Protein AF-A0A147BKI5-F1 (afdb_monomer)

Solvent-accessible surface area (backbone atoms only — not comparable to full-atom values): 6922 Å² total; per-residue (Å²): 109,68,45,77,54,97,90,40,65,40,74,37,79,91,28,74,67,42,56,51,51,46,48,50,25,68,75,70,70,44,68,58,48,77,49,75,46,75,51,96,54,93,87,51,93,63,71,50,65,39,76,35,80,45,65,51,52,63,66,55,36,66,76,47,49,49,56,40,50,51,49,46,40,63,61,37,48,50,51,32,74,77,62,45,32,53,85,70,78,40,69,65,56,94,57,100,65,77,89,68,54,52,72,50,54,74,69,65,66,72,86,129

Foldseek 3Di:
DWDQDPNATGDDCPDPVVLVQLVVCVVVVPQWDWDWQAAPDPPDPRDRIHIDIDGRDPCCCVVPNVVQVVCCCVAQVVCCVVPVQVVVVHDSGDDPDDDDRPVRVVVPPDDD

Nearest PDB structures (foldseek):
  5tcu-assembly1_LK  TM=3.178E-01  e=9.197E+00  Staphylococcus aureus subsp. aureus NCTC 8325
  4eg5-assembly2_B  TM=2.338E-01  e=8.620E+00  Trypanosoma brucei brucei TREU927

pLDDT: mean 77.96, std 14.14, range [37.53, 96.0]

Sequence (112 aa):
CSMLVDNVVTLKRDHSYYYQVQGQLGVTGYSWCDFVIFTNCEDSVAKSISVERIYFDVEFWESYLLPGLLYFYTRAVVPEILTKRVKRFNKLYSDDAEYLSYPVYAMGTLPS

Radius of gyration: 18.87 Å; Cα contacts (8 Å, |Δi|>4): 109; chains: 1; bounding box: 44×31×45 Å

Mean predicted aligned error: 10.04 Å

Secondary structure (DSSP, 8-state):
-EEEETTEEEE-TTSHHHHHHHHHHHHHT-SEEEEEEE---TT-SS-SEEEEEEEP-HHHIIIIIHHHHHHHIIIIIHHHHHH--GGGT--SSSSSSPPPPHHHHHTT----

Structure (mmCIF, N/CA/C/O backbone):
data_AF-A0A147BKI5-F1
#
_entry.id   AF-A0A147BKI5-F1
#
loop_
_atom_site.group_PDB
_atom_site.id
_atom_site.type_symbol
_atom_site.label_atom_id
_atom_site.label_alt_id
_atom_site.label_comp_id
_atom_site.label_asym_id
_atom_site.label_entity_id
_atom_site.label_seq_id
_atom_site.pdbx_PDB_ins_code
_atom_site.Cartn_x
_atom_site.Cartn_y
_atom_site.Cartn_z
_atom_site.occupancy
_atom_site.B_iso_or_equiv
_atom_site.auth_seq_id
_atom_site.auth_comp_id
_atom_site.auth_asym_id
_atom_site.auth_atom_id
_atom_site.pdbx_PDB_model_num
ATOM 1 N N . CYS A 1 1 ? 14.527 1.983 -0.822 1.00 60.91 1 CYS A N 1
ATOM 2 C CA . CYS A 1 1 ? 13.416 2.274 -1.749 1.00 60.91 1 CYS A CA 1
ATOM 3 C C . CYS A 1 1 ? 13.531 1.496 -3.057 1.00 60.91 1 CYS A C 1
ATOM 5 O O . CYS A 1 1 ? 12.608 0.748 -3.348 1.00 60.91 1 CYS A O 1
ATOM 7 N N . SER A 1 2 ? 14.642 1.594 -3.791 1.00 73.12 2 SER A N 1
ATOM 8 C CA . SER A 1 2 ? 14.786 0.969 -5.119 1.00 73.12 2 SER A CA 1
ATOM 9 C C . SER A 1 2 ? 16.038 0.088 -5.221 1.00 73.12 2 SER A C 1
ATOM 11 O O . SER A 1 2 ? 16.906 0.134 -4.346 1.00 73.12 2 SER A O 1
ATOM 13 N N . MET A 1 3 ? 16.111 -0.741 -6.258 1.00 74.06 3 MET A N 1
ATOM 14 C CA . MET A 1 3 ? 17.242 -1.597 -6.618 1.00 74.06 3 MET A CA 1
ATOM 15 C C . MET A 1 3 ? 17.547 -1.458 -8.111 1.00 74.06 3 MET A C 1
ATOM 17 O O . MET A 1 3 ? 16.640 -1.239 -8.908 1.00 74.06 3 MET A O 1
ATOM 21 N N . LEU A 1 4 ? 18.822 -1.559 -8.483 1.00 72.38 4 LEU A N 1
ATOM 22 C CA . LEU A 1 4 ? 19.250 -1.530 -9.878 1.00 72.38 4 LEU A CA 1
ATOM 23 C C . LEU A 1 4 ? 19.333 -2.974 -10.384 1.00 72.38 4 LEU A C 1
ATOM 25 O O . LEU A 1 4 ? 20.149 -3.749 -9.890 1.00 72.38 4 LEU A O 1
ATOM 29 N N . VAL A 1 5 ? 18.459 -3.332 -11.320 1.00 71.62 5 VAL A N 1
ATOM 30 C CA . VAL A 1 5 ? 18.409 -4.650 -11.968 1.00 71.62 5 VAL A CA 1
ATOM 31 C C . VAL A 1 5 ? 18.637 -4.410 -13.451 1.00 71.62 5 VAL A C 1
ATOM 33 O O . VAL A 1 5 ? 17.897 -3.641 -14.053 1.00 71.62 5 VAL A O 1
ATOM 36 N N . ASP A 1 6 ? 19.696 -4.984 -14.022 1.00 66.69 6 ASP A N 1
ATOM 37 C CA . ASP A 1 6 ? 20.034 -4.835 -15.447 1.00 66.69 6 ASP A CA 1
ATOM 38 C C . ASP A 1 6 ? 20.082 -3.369 -15.939 1.00 66.69 6 ASP A C 1
ATOM 40 O O . ASP A 1 6 ? 19.621 -3.041 -17.029 1.00 66.69 6 ASP A O 1
ATOM 44 N N . ASN A 1 7 ? 20.642 -2.463 -15.123 1.00 66.19 7 ASN A N 1
ATOM 45 C CA . ASN A 1 7 ? 20.674 -1.003 -15.345 1.00 66.19 7 ASN A CA 1
ATOM 46 C C . ASN A 1 7 ? 19.307 -0.292 -15.341 1.00 66.19 7 ASN A C 1
ATOM 48 O O . ASN A 1 7 ? 19.227 0.883 -15.699 1.00 66.19 7 ASN A O 1
ATOM 52 N N . VAL A 1 8 ? 18.247 -0.956 -14.880 1.00 66.50 8 VAL A N 1
ATOM 53 C CA . VAL A 1 8 ? 16.920 -0.371 -14.669 1.00 66.50 8 VAL A CA 1
ATOM 54 C C . VAL A 1 8 ? 16.671 -0.190 -13.175 1.00 66.50 8 VAL A C 1
ATOM 56 O O . VAL A 1 8 ? 16.817 -1.120 -12.377 1.00 66.50 8 VAL A O 1
ATOM 59 N N . VAL A 1 9 ? 16.284 1.024 -12.776 1.00 72.19 9 VAL A N 1
ATOM 60 C CA . VAL A 1 9 ? 15.898 1.289 -11.388 1.00 72.19 9 VAL A CA 1
ATOM 61 C C . VAL A 1 9 ? 14.495 0.739 -11.166 1.00 72.19 9 VAL A C 1
ATOM 63 O O . VAL A 1 9 ? 13.534 1.241 -11.739 1.00 72.19 9 VAL A O 1
ATOM 66 N N . THR A 1 10 ? 14.405 -0.276 -10.315 1.00 75.25 10 THR A N 1
ATOM 67 C CA . THR A 1 10 ? 13.173 -0.990 -9.975 1.00 75.25 10 THR A CA 1
ATOM 68 C C . THR A 1 10 ? 12.837 -0.765 -8.503 1.00 75.25 10 THR A C 1
ATOM 70 O O . THR A 1 10 ? 13.707 -0.832 -7.630 1.00 75.25 10 THR A O 1
ATOM 73 N N . LEU A 1 11 ? 11.580 -0.485 -8.192 1.00 78.31 11 LEU A N 1
ATOM 74 C CA . LEU A 1 11 ? 11.065 -0.339 -6.846 1.00 78.31 11 LEU A CA 1
ATOM 75 C C . LEU A 1 11 ? 11.036 -1.704 -6.167 1.00 78.31 11 LEU A C 1
ATOM 77 O O . LEU A 1 11 ? 10.488 -2.679 -6.690 1.00 78.31 11 LEU A O 1
ATOM 81 N N . LYS A 1 12 ? 11.603 -1.778 -4.961 1.00 80.94 12 LYS A N 1
ATOM 82 C CA . LYS A 1 12 ? 11.539 -3.024 -4.205 1.00 80.94 12 LYS A CA 1
ATOM 83 C C . LYS A 1 12 ? 10.099 -3.281 -3.760 1.00 80.94 12 LYS A C 1
ATOM 85 O O . LYS A 1 12 ? 9.463 -2.413 -3.161 1.00 80.94 12 LYS A O 1
ATOM 90 N N . ARG A 1 13 ? 9.604 -4.488 -4.031 1.00 80.38 13 ARG A N 1
ATOM 91 C CA . ARG A 1 13 ? 8.226 -4.906 -3.721 1.00 80.38 13 ARG A CA 1
ATOM 92 C C . ARG A 1 13 ? 7.973 -5.059 -2.216 1.00 80.38 13 ARG A C 1
ATOM 94 O O . ARG A 1 13 ? 6.840 -4.946 -1.768 1.00 80.38 13 ARG A O 1
ATOM 101 N N . ASP A 1 14 ? 9.033 -5.230 -1.431 1.00 81.12 14 ASP A N 1
ATOM 102 C CA . ASP A 1 14 ? 9.005 -5.258 0.036 1.00 81.12 14 ASP A CA 1
ATOM 103 C C . ASP A 1 14 ? 9.034 -3.858 0.680 1.00 81.12 14 ASP A C 1
ATOM 105 O O . ASP A 1 14 ? 8.918 -3.728 1.899 1.00 81.12 14 ASP A O 1
ATOM 109 N N . HIS A 1 15 ? 9.173 -2.790 -0.110 1.00 85.19 15 HIS A N 1
ATOM 110 C CA . HIS A 1 15 ? 9.308 -1.434 0.409 1.00 85.19 15 HIS A CA 1
ATOM 111 C C . HIS A 1 15 ? 7.958 -0.731 0.541 1.00 85.19 15 HIS A C 1
ATOM 113 O O . HIS A 1 15 ? 7.084 -0.867 -0.310 1.00 85.19 15 HIS A O 1
ATOM 119 N N . SER A 1 16 ? 7.829 0.146 1.540 1.00 85.19 16 SER A N 1
ATOM 120 C CA . SER A 1 16 ? 6.612 0.922 1.840 1.00 85.19 16 SER A CA 1
ATOM 121 C C . SER A 1 16 ? 6.013 1.687 0.650 1.00 85.19 16 SER A C 1
ATOM 123 O O . SER A 1 16 ? 4.803 1.886 0.592 1.00 85.19 16 SER A O 1
ATOM 125 N N . TYR A 1 17 ? 6.831 2.083 -0.324 1.00 85.38 17 TYR A N 1
ATOM 126 C CA . TYR A 1 17 ? 6.364 2.756 -1.539 1.00 85.38 17 TYR A CA 1
ATOM 127 C C . TYR A 1 17 ? 5.524 1.837 -2.426 1.00 85.38 17 TYR A C 1
ATOM 129 O O . TYR A 1 17 ? 4.552 2.297 -3.013 1.00 85.38 17 TYR A O 1
ATOM 137 N N . TYR A 1 18 ? 5.835 0.540 -2.481 1.00 88.75 18 TYR A N 1
ATOM 138 C CA . TYR A 1 18 ? 5.025 -0.409 -3.236 1.00 88.75 18 TYR A CA 1
ATOM 139 C C . TYR A 1 18 ? 3.623 -0.532 -2.631 1.00 88.75 18 TYR A C 1
ATOM 141 O O . TYR A 1 18 ? 2.629 -0.461 -3.347 1.00 88.75 18 TYR A O 1
ATOM 149 N N . TYR A 1 19 ? 3.539 -0.593 -1.300 1.00 91.06 19 TYR A N 1
ATOM 150 C CA . TYR A 1 19 ? 2.275 -0.618 -0.559 1.00 91.06 19 TYR A CA 1
ATOM 151 C C . TYR A 1 19 ? 1.446 0.646 -0.821 1.00 91.06 19 TYR A C 1
ATOM 153 O O . TYR A 1 19 ? 0.234 0.558 -0.994 1.00 91.06 19 TYR A O 1
ATOM 161 N N . GLN A 1 20 ? 2.088 1.818 -0.891 1.00 90.94 20 GLN A N 1
ATOM 162 C CA . GLN A 1 20 ? 1.413 3.074 -1.235 1.00 90.94 20 GLN A CA 1
ATOM 163 C C . GLN A 1 20 ? 0.864 3.063 -2.665 1.00 90.9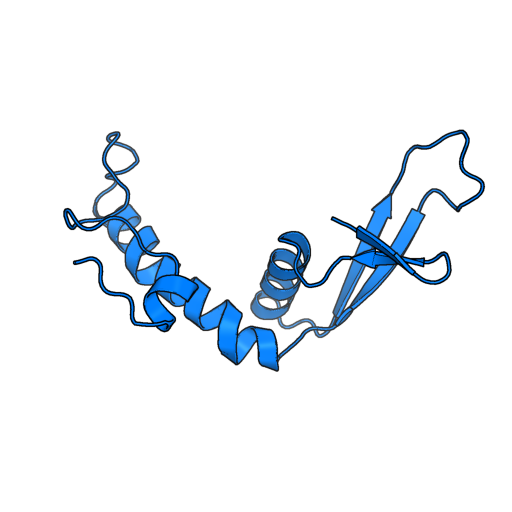4 20 GLN A C 1
ATOM 165 O O . GLN A 1 20 ? -0.290 3.437 -2.865 1.00 90.94 20 GLN A O 1
ATOM 170 N N . VAL A 1 21 ? 1.655 2.609 -3.642 1.00 92.94 21 VAL A N 1
ATOM 171 C CA . VAL A 1 21 ? 1.229 2.538 -5.049 1.00 92.94 21 VAL A CA 1
ATOM 172 C C . VAL A 1 21 ? 0.069 1.556 -5.218 1.00 92.94 21 VAL A C 1
ATOM 174 O O . VAL A 1 21 ? -0.951 1.924 -5.794 1.00 92.94 21 VAL A O 1
ATOM 177 N N . GLN A 1 22 ? 0.171 0.346 -4.659 1.00 95.12 22 GLN A N 1
ATOM 178 C CA . GLN A 1 22 ? -0.924 -0.635 -4.675 1.00 95.12 22 GLN A CA 1
ATOM 179 C C . GLN A 1 22 ? -2.171 -0.098 -3.960 1.00 95.12 22 GLN A C 1
ATOM 181 O O . GLN A 1 22 ? -3.285 -0.254 -4.450 1.00 95.12 22 GLN A O 1
ATOM 186 N N . GLY A 1 23 ? -1.961 0.628 -2.856 1.00 92.75 23 GLY A N 1
ATOM 187 C CA . GLY A 1 23 ? -2.961 1.424 -2.152 1.00 92.75 23 GLY A CA 1
ATOM 188 C C . GLY A 1 23 ? -3.766 2.338 -3.074 1.00 92.75 23 GLY A C 1
ATOM 189 O O . GLY A 1 23 ? -4.992 2.278 -3.142 1.00 92.75 23 GLY A O 1
ATOM 190 N N . GLN A 1 24 ? -3.050 3.199 -3.793 1.00 93.69 24 GLN A N 1
ATOM 191 C CA . GLN A 1 24 ? -3.631 4.189 -4.694 1.00 93.69 24 GLN A CA 1
ATOM 192 C C . GLN A 1 24 ? -4.334 3.536 -5.886 1.00 93.69 24 GLN A C 1
ATOM 194 O O . GLN A 1 24 ? -5.440 3.952 -6.232 1.00 93.69 24 GLN A O 1
ATOM 199 N N . LEU A 1 25 ? -3.735 2.504 -6.485 1.00 95.00 25 LEU A N 1
ATOM 200 C CA . LEU A 1 25 ? -4.330 1.758 -7.595 1.00 95.00 25 LEU A CA 1
ATOM 201 C C . LEU A 1 25 ? -5.636 1.071 -7.182 1.00 95.00 25 LEU A C 1
ATOM 203 O O . LEU A 1 25 ? -6.641 1.225 -7.872 1.00 95.00 25 LEU A O 1
ATOM 207 N N . GLY A 1 26 ? -5.662 0.423 -6.014 1.00 93.06 26 GLY A N 1
ATOM 208 C CA . GLY A 1 26 ? -6.864 -0.232 -5.494 1.00 93.06 26 GLY A CA 1
ATOM 209 C C . GLY A 1 26 ? -8.005 0.742 -5.184 1.00 93.06 26 GLY A C 1
ATOM 210 O O . GLY A 1 26 ? -9.163 0.439 -5.453 1.00 93.06 26 GLY A O 1
ATOM 211 N N . VAL A 1 27 ? -7.694 1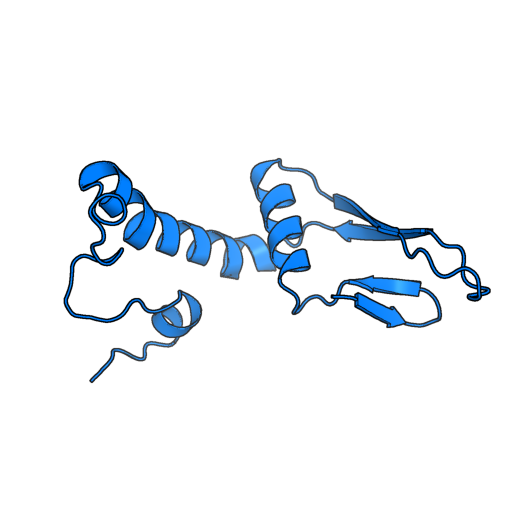.944 -4.683 1.00 91.31 27 VAL A N 1
ATOM 212 C CA . VAL A 1 27 ? -8.709 2.984 -4.413 1.00 91.31 27 VAL A CA 1
ATOM 213 C C . VAL A 1 27 ? -9.245 3.621 -5.698 1.00 91.31 27 VAL A C 1
ATOM 215 O O . VAL A 1 27 ? -10.425 3.952 -5.778 1.00 91.31 27 VAL A O 1
ATOM 218 N N . THR A 1 28 ? -8.384 3.834 -6.691 1.00 93.12 28 THR A N 1
ATOM 219 C CA . THR A 1 28 ? -8.745 4.537 -7.934 1.00 93.12 28 THR A CA 1
ATOM 220 C C . THR A 1 28 ? -9.303 3.616 -9.018 1.00 93.12 28 THR A C 1
ATOM 222 O O . THR A 1 28 ? -9.936 4.104 -9.952 1.00 93.12 28 THR A O 1
ATOM 225 N N . GLY A 1 29 ? -9.089 2.302 -8.907 1.00 91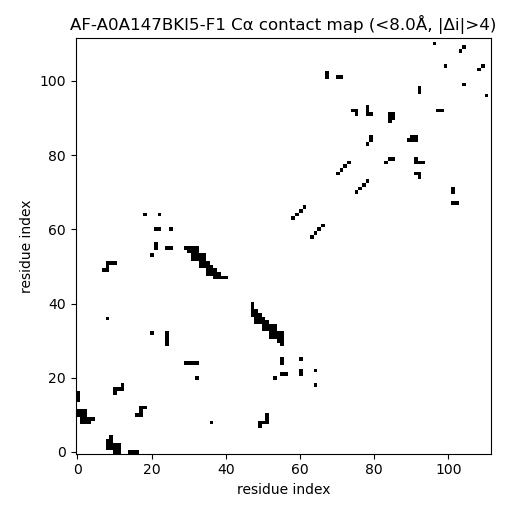.69 29 GLY A N 1
ATOM 226 C CA . GLY A 1 29 ? -9.512 1.315 -9.901 1.00 91.69 29 GLY A CA 1
ATOM 227 C C . GLY A 1 29 ? -8.643 1.283 -11.163 1.00 91.69 29 GLY A C 1
ATOM 228 O O . GLY A 1 29 ? -9.045 0.689 -12.163 1.00 91.69 29 GLY A O 1
ATOM 229 N N . TYR A 1 30 ? -7.467 1.921 -11.152 1.00 93.44 30 TYR A N 1
ATOM 230 C CA . TYR A 1 30 ? -6.525 1.854 -12.270 1.00 93.44 30 TYR A CA 1
ATOM 231 C C . TYR A 1 30 ? -5.754 0.530 -12.271 1.00 93.44 30 TYR A C 1
ATOM 233 O O . TYR A 1 30 ? -5.390 -0.006 -11.229 1.00 93.44 30 TYR A O 1
ATOM 241 N N . SER A 1 31 ? -5.447 0.023 -13.466 1.00 93.94 31 SER A N 1
ATOM 242 C CA . SER A 1 31 ? -4.707 -1.232 -13.648 1.00 93.94 31 SER A CA 1
ATOM 243 C C . SER A 1 31 ? -3.189 -1.081 -13.535 1.00 93.94 31 SER A C 1
ATOM 245 O O . SER A 1 31 ? -2.488 -2.083 -13.393 1.00 93.94 31 SER A O 1
ATOM 247 N N . TRP A 1 32 ? -2.661 0.142 -13.611 1.00 94.19 32 TRP A N 1
ATOM 248 C CA . TRP A 1 32 ? -1.231 0.425 -13.505 1.00 94.19 32 TRP A CA 1
ATOM 249 C C . TRP A 1 32 ? -0.959 1.904 -13.201 1.00 94.19 32 TRP A C 1
ATOM 251 O O . TRP A 1 32 ? -1.812 2.765 -13.413 1.00 94.19 32 TRP A O 1
ATOM 261 N N . CYS A 1 33 ? 0.249 2.188 -12.715 1.00 92.25 33 CYS A N 1
ATOM 262 C CA . CYS A 1 33 ? 0.792 3.528 -12.502 1.00 92.25 33 CYS A CA 1
ATOM 263 C C . CYS A 1 33 ? 2.246 3.571 -12.992 1.00 92.25 33 CYS A C 1
ATOM 265 O O . CYS A 1 33 ? 2.990 2.606 -12.807 1.00 92.25 33 CYS A O 1
ATOM 267 N N . ASP A 1 34 ? 2.654 4.683 -13.604 1.00 89.44 34 ASP A N 1
ATOM 268 C CA . ASP A 1 34 ? 4.056 4.933 -13.941 1.00 89.44 34 ASP A CA 1
ATOM 269 C C . ASP A 1 34 ? 4.751 5.602 -12.742 1.00 89.44 34 ASP A C 1
ATOM 271 O O . ASP A 1 34 ? 4.473 6.747 -12.382 1.00 89.44 34 ASP A O 1
ATOM 275 N N . PHE A 1 35 ? 5.659 4.868 -12.104 1.00 87.31 35 PHE A N 1
ATOM 276 C CA . PHE A 1 35 ? 6.465 5.318 -10.979 1.00 87.31 35 PHE A CA 1
ATOM 277 C C . PHE A 1 35 ? 7.759 5.956 -11.485 1.00 87.31 35 PHE A C 1
ATOM 279 O O . PHE A 1 35 ? 8.636 5.288 -12.035 1.00 87.31 35 PHE A O 1
ATOM 286 N N . VAL A 1 36 ? 7.876 7.270 -11.307 1.00 85.50 36 VAL A N 1
ATOM 287 C CA . VAL A 1 36 ? 9.017 8.053 -11.791 1.00 85.50 36 VAL A CA 1
ATOM 288 C C . VAL A 1 36 ? 10.023 8.259 -10.663 1.00 85.50 36 VAL A C 1
ATOM 290 O O . VAL A 1 36 ? 9.705 8.830 -9.622 1.00 85.50 36 VAL A O 1
ATOM 293 N N . ILE A 1 37 ? 11.258 7.822 -10.891 1.00 80.06 37 ILE A N 1
ATOM 294 C CA . ILE A 1 37 ? 12.397 8.015 -9.999 1.00 80.06 37 ILE A CA 1
ATOM 295 C C . ILE A 1 37 ? 13.321 9.036 -10.642 1.00 80.06 37 ILE A C 1
ATOM 297 O O . ILE A 1 37 ? 13.828 8.828 -11.743 1.00 80.06 37 ILE A O 1
ATOM 301 N N . PHE A 1 38 ? 13.554 10.129 -9.930 1.00 77.00 38 PHE A N 1
ATOM 302 C CA . PHE A 1 38 ? 14.463 11.181 -10.349 1.00 77.00 38 PHE A CA 1
ATOM 303 C C . PHE A 1 38 ? 15.655 11.249 -9.396 1.00 77.00 38 PHE A C 1
ATOM 305 O O . PHE A 1 38 ? 15.474 11.349 -8.181 1.00 77.00 38 PHE A O 1
ATOM 312 N N . THR A 1 39 ? 16.870 11.197 -9.940 1.00 70.31 39 THR A N 1
ATOM 313 C CA . THR A 1 39 ? 18.116 11.301 -9.171 1.00 70.31 39 THR A CA 1
ATOM 314 C C . THR A 1 39 ? 18.969 12.448 -9.703 1.00 70.31 39 THR A C 1
ATOM 316 O O . THR A 1 39 ? 19.426 12.410 -10.844 1.00 70.31 39 THR A O 1
ATOM 319 N N . ASN A 1 40 ? 19.22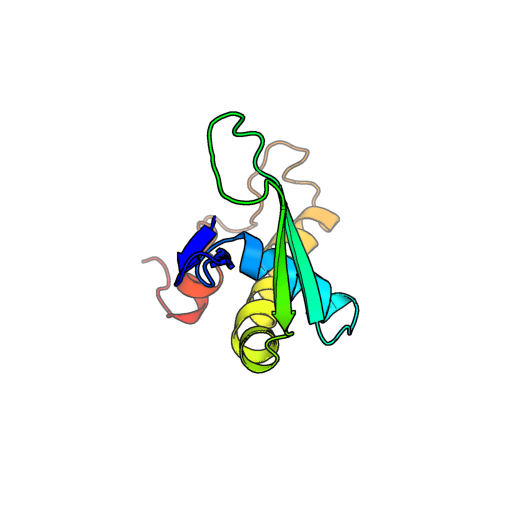5 13.446 -8.853 1.00 64.88 40 ASN A N 1
ATOM 320 C CA . ASN A 1 40 ? 20.115 14.581 -9.128 1.00 64.88 40 ASN A CA 1
ATOM 321 C C . ASN A 1 40 ? 21.592 14.209 -8.903 1.00 64.88 40 ASN A C 1
ATOM 323 O O . ASN A 1 40 ? 22.249 14.781 -8.037 1.00 64.88 40 ASN A O 1
ATOM 327 N N . CYS A 1 41 ? 22.118 13.226 -9.635 1.00 58.66 41 CYS A N 1
ATOM 328 C CA . CYS A 1 41 ? 23.552 12.934 -9.610 1.00 58.66 41 CYS A CA 1
ATOM 329 C C . CYS A 1 41 ? 24.207 13.478 -10.880 1.00 58.66 41 CYS A C 1
ATOM 331 O O . CYS A 1 41 ? 24.026 12.918 -11.957 1.00 58.66 41 CYS A O 1
ATOM 333 N N . GLU A 1 42 ? 24.969 14.562 -10.733 1.00 58.72 42 GLU A N 1
ATOM 334 C CA . GLU A 1 42 ? 25.689 15.228 -11.829 1.00 58.72 42 GLU A CA 1
ATOM 335 C C . GLU A 1 42 ? 26.762 14.322 -12.470 1.00 58.72 42 GLU A C 1
ATOM 337 O O . GLU A 1 42 ? 27.035 14.448 -13.660 1.00 58.72 42 GLU A O 1
ATOM 342 N N . ASP A 1 43 ? 27.277 13.334 -11.725 1.00 59.78 43 ASP A N 1
ATOM 343 C CA . ASP A 1 43 ? 28.373 12.445 -12.152 1.00 59.78 43 ASP A CA 1
ATOM 344 C C . ASP A 1 43 ? 27.927 11.054 -12.655 1.00 59.78 43 ASP A C 1
ATOM 346 O O . ASP A 1 43 ? 28.752 10.178 -12.917 1.00 59.78 43 ASP A O 1
ATOM 350 N N . SER A 1 44 ? 26.620 10.790 -12.769 1.00 53.16 44 SER A N 1
ATOM 351 C CA . SER A 1 44 ? 26.105 9.468 -13.162 1.00 53.16 44 SER A CA 1
ATOM 352 C C . SER A 1 44 ? 25.708 9.422 -14.638 1.00 53.16 44 SER A C 1
ATOM 354 O O . SER A 1 44 ? 24.785 10.100 -15.068 1.00 53.16 44 SER A O 1
ATOM 356 N N . VAL A 1 45 ? 26.356 8.545 -15.410 1.00 51.84 45 VAL A N 1
ATOM 357 C CA . VAL A 1 45 ? 26.087 8.276 -16.843 1.00 51.84 45 VAL A CA 1
ATOM 358 C C . VAL A 1 45 ? 24.668 7.717 -17.099 1.00 51.84 45 VAL A C 1
ATOM 360 O O . VAL A 1 45 ? 24.192 7.689 -18.235 1.00 51.84 45 VAL A O 1
ATOM 363 N N . ALA A 1 46 ? 23.954 7.290 -16.055 1.00 50.03 46 ALA A N 1
ATOM 364 C CA . ALA A 1 46 ? 22.564 6.864 -16.151 1.00 50.03 46 ALA A CA 1
ATOM 365 C C . ALA A 1 46 ? 21.642 8.090 -16.212 1.00 50.03 46 ALA A C 1
ATOM 367 O O . ALA A 1 46 ? 21.677 8.936 -15.323 1.00 50.03 46 ALA A O 1
ATOM 368 N N . LYS A 1 47 ? 20.805 8.171 -17.256 1.00 53.38 47 LYS A N 1
ATOM 369 C CA . LYS A 1 47 ? 19.727 9.165 -17.395 1.00 53.38 47 LYS A CA 1
ATOM 370 C C . LYS A 1 47 ? 19.085 9.446 -16.030 1.00 53.38 47 LYS A C 1
ATOM 372 O O . LYS A 1 47 ? 18.559 8.533 -15.403 1.00 53.38 47 LYS A O 1
ATOM 377 N N . SER A 1 48 ? 19.102 10.709 -15.612 1.00 67.00 48 SER A N 1
ATOM 378 C CA . SER A 1 48 ? 18.637 11.207 -14.308 1.00 67.00 48 SER A CA 1
ATOM 379 C C . SER A 1 48 ? 17.168 10.904 -13.973 1.00 67.00 48 SER A C 1
ATOM 381 O O . SER A 1 48 ? 16.730 11.171 -12.856 1.00 67.00 48 SER A O 1
ATOM 383 N N . ILE A 1 49 ? 16.409 10.338 -14.918 1.00 72.62 49 ILE A N 1
ATOM 384 C CA . ILE A 1 49 ? 15.010 9.930 -14.797 1.00 72.62 49 ILE A CA 1
ATOM 385 C C . ILE A 1 49 ? 14.897 8.448 -15.178 1.00 72.62 49 ILE A C 1
ATOM 387 O O . ILE A 1 49 ? 15.205 8.068 -16.309 1.00 72.62 49 ILE A O 1
ATOM 391 N N . SER A 1 50 ? 14.386 7.634 -14.256 1.00 78.38 50 SER A N 1
ATOM 392 C CA . SER A 1 50 ? 13.934 6.263 -14.499 1.00 78.38 50 SER A CA 1
ATOM 393 C C . SER A 1 50 ? 12.422 6.197 -14.322 1.00 78.38 50 SER A C 1
ATOM 395 O O . SER A 1 50 ? 11.888 6.764 -13.373 1.00 78.38 50 SER A O 1
ATOM 397 N N . VAL A 1 51 ? 11.724 5.506 -15.220 1.00 83.31 51 VAL A N 1
ATOM 398 C CA . VAL A 1 51 ? 10.275 5.287 -15.124 1.00 83.31 51 VAL A CA 1
ATOM 399 C C . VAL A 1 51 ? 10.027 3.790 -15.071 1.00 83.31 51 VAL A C 1
ATOM 401 O O . VAL A 1 51 ? 10.434 3.066 -15.976 1.00 83.31 51 VAL A O 1
ATOM 404 N N . GLU A 1 52 ? 9.355 3.332 -14.021 1.00 86.44 52 GLU A N 1
ATOM 405 C CA . GLU A 1 52 ? 8.908 1.950 -13.879 1.00 86.44 52 GLU A CA 1
ATOM 406 C C . GLU A 1 52 ? 7.384 1.897 -13.942 1.00 86.44 52 GLU A C 1
ATOM 408 O O . GLU A 1 52 ? 6.702 2.586 -13.188 1.00 86.44 52 GLU A O 1
ATOM 413 N N . ARG A 1 53 ? 6.831 1.032 -14.792 1.00 90.38 53 ARG A N 1
ATOM 414 C CA . ARG A 1 53 ? 5.397 0.747 -14.777 1.00 90.38 53 ARG A CA 1
ATOM 415 C C . ARG A 1 53 ? 5.075 -0.297 -13.717 1.00 90.38 53 ARG A C 1
ATOM 417 O O . ARG A 1 53 ? 5.485 -1.452 -13.828 1.00 90.38 53 ARG A O 1
ATOM 424 N N . ILE A 1 54 ? 4.284 0.093 -12.726 1.00 91.19 54 ILE A N 1
ATOM 425 C CA . ILE A 1 54 ? 3.802 -0.789 -11.667 1.00 91.19 54 ILE A CA 1
ATOM 426 C C . ILE A 1 54 ? 2.361 -1.180 -11.979 1.00 91.19 54 ILE A C 1
ATOM 428 O O . ILE A 1 54 ? 1.479 -0.327 -12.042 1.00 91.19 54 ILE A O 1
ATOM 432 N N . TYR A 1 55 ? 2.127 -2.476 -12.163 1.00 94.31 55 TYR A N 1
ATOM 433 C CA . TYR A 1 55 ? 0.789 -3.035 -12.343 1.00 94.31 55 TYR A CA 1
ATOM 434 C C . TYR A 1 55 ? 0.086 -3.230 -11.006 1.00 94.31 55 TYR A C 1
ATOM 436 O O . TYR A 1 55 ? 0.732 -3.512 -9.992 1.00 94.31 55 TYR A O 1
ATOM 444 N N . PHE A 1 56 ? -1.236 -3.096 -11.026 1.00 96.00 56 PHE A N 1
ATOM 445 C CA . PHE A 1 56 ? -2.072 -3.432 -9.888 1.00 96.00 56 PHE A CA 1
ATOM 446 C C . PHE A 1 56 ? -1.998 -4.933 -9.610 1.00 96.00 56 PHE A C 1
ATOM 448 O O . PHE A 1 56 ? -2.199 -5.761 -10.498 1.00 96.00 56 PHE A O 1
ATOM 455 N N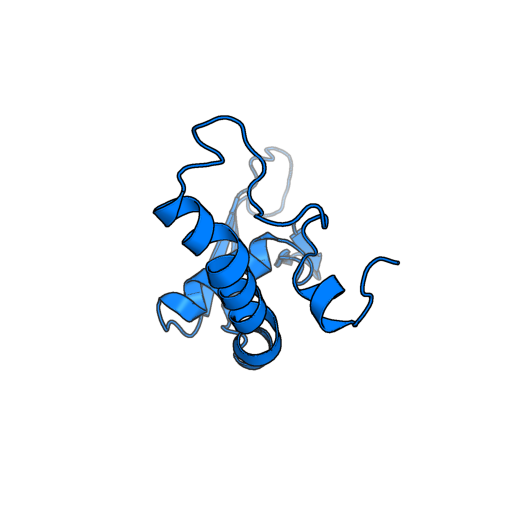 . ASP A 1 57 ? -1.687 -5.261 -8.367 1.00 95.12 57 ASP A N 1
ATOM 456 C CA . ASP A 1 57 ? -1.545 -6.620 -7.876 1.00 95.12 57 ASP A CA 1
ATOM 457 C C . ASP A 1 57 ? -2.816 -6.984 -7.108 1.00 95.12 57 ASP A C 1
ATOM 459 O O . ASP A 1 57 ? -2.963 -6.680 -5.922 1.00 95.12 57 ASP A O 1
ATOM 463 N N . VAL A 1 58 ? -3.775 -7.566 -7.834 1.00 94.06 58 VAL A N 1
ATOM 464 C CA . VAL A 1 58 ? -5.110 -7.897 -7.311 1.00 94.06 58 VAL A CA 1
ATOM 465 C C . VAL A 1 58 ? -5.005 -8.877 -6.146 1.00 94.06 58 VAL A C 1
ATOM 467 O O . VAL A 1 58 ? -5.666 -8.692 -5.128 1.00 94.06 58 VAL A O 1
ATOM 470 N N . GLU A 1 59 ? -4.145 -9.890 -6.267 1.00 94.50 59 GLU A N 1
ATOM 471 C CA . GLU A 1 59 ? -3.964 -10.900 -5.226 1.00 94.50 59 GLU A CA 1
ATOM 472 C C . GLU A 1 59 ? -3.391 -10.265 -3.959 1.00 94.50 59 GLU A C 1
ATOM 474 O O . GLU A 1 59 ? -3.941 -10.454 -2.874 1.00 94.50 59 GLU A O 1
ATOM 479 N N . PHE A 1 60 ? -2.345 -9.445 -4.080 1.00 92.06 60 PHE A N 1
ATOM 480 C CA . PHE A 1 60 ? -1.780 -8.719 -2.944 1.00 92.06 60 PHE A CA 1
ATOM 481 C C . PHE A 1 60 ? -2.779 -7.739 -2.310 1.00 92.06 60 PHE A C 1
ATOM 483 O O . PHE A 1 60 ? -2.848 -7.616 -1.082 1.00 92.06 60 PHE A O 1
ATOM 490 N N . TRP A 1 61 ? -3.575 -7.047 -3.128 1.00 93.31 61 TRP A N 1
ATOM 491 C CA . TRP A 1 61 ? -4.607 -6.133 -2.653 1.00 93.31 61 TRP A CA 1
ATOM 492 C C . TRP A 1 61 ? -5.682 -6.857 -1.841 1.00 93.31 61 TRP A C 1
ATOM 494 O O . TRP A 1 61 ? -5.939 -6.473 -0.700 1.00 93.31 61 TRP A O 1
ATOM 504 N N . GLU A 1 62 ? -6.293 -7.899 -2.405 1.00 92.81 62 GLU A N 1
ATOM 505 C CA . GLU A 1 62 ? -7.423 -8.596 -1.787 1.00 92.81 62 GLU A CA 1
ATOM 506 C C . GLU A 1 62 ? -7.002 -9.438 -0.580 1.00 92.81 62 GLU A C 1
ATOM 508 O O . GLU A 1 62 ? -7.695 -9.439 0.438 1.00 92.81 62 GLU A O 1
ATOM 513 N N . SER A 1 63 ? -5.863 -10.130 -0.666 1.00 90.00 63 SER A N 1
ATOM 514 C CA . SER A 1 63 ? -5.429 -11.071 0.374 1.00 90.00 63 SER A CA 1
ATOM 515 C C . SER A 1 63 ? -4.733 -10.404 1.559 1.00 90.00 63 SER A C 1
ATOM 517 O O . SER A 1 63 ? -4.821 -10.906 2.680 1.00 90.00 63 SER A O 1
ATOM 519 N N . TYR A 1 64 ? -4.046 -9.279 1.336 1.00 89.88 64 TYR A N 1
ATOM 520 C CA . TYR A 1 64 ? -3.166 -8.687 2.340 1.00 89.88 64 TYR A CA 1
ATOM 521 C C . TYR A 1 64 ? -3.475 -7.213 2.610 1.00 89.88 64 TYR A C 1
ATOM 523 O O . TY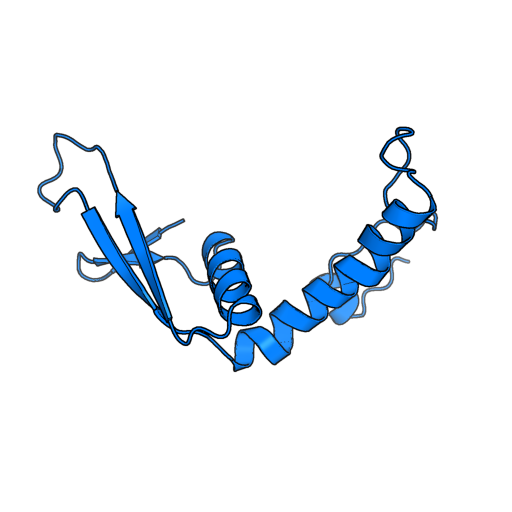R A 1 64 ? -3.713 -6.829 3.761 1.00 89.88 64 TYR A O 1
ATOM 531 N N . LEU A 1 65 ? -3.475 -6.366 1.574 1.00 91.19 65 LEU A N 1
ATOM 532 C CA . LEU A 1 65 ? -3.502 -4.915 1.770 1.00 91.19 65 LEU A CA 1
ATOM 533 C C . LEU A 1 65 ? -4.864 -4.425 2.285 1.00 91.19 65 LEU A C 1
ATOM 535 O O . LEU A 1 65 ? -4.929 -3.722 3.295 1.00 91.19 65 LEU A O 1
ATOM 539 N N . LEU A 1 66 ? -5.953 -4.813 1.619 1.00 92.69 66 LEU A N 1
ATOM 540 C CA . LEU A 1 66 ? -7.309 -4.384 1.955 1.00 92.69 66 LEU A CA 1
ATOM 541 C C . LEU A 1 66 ? -7.749 -4.869 3.351 1.00 92.69 66 LEU A C 1
ATOM 543 O O . LEU A 1 66 ? -8.209 -4.029 4.132 1.00 92.69 66 LEU A O 1
ATOM 547 N N . PRO A 1 67 ? -7.561 -6.148 3.738 1.00 92.62 67 PRO A N 1
ATOM 548 C CA . PRO A 1 67 ? -7.857 -6.600 5.098 1.00 92.62 67 PRO A CA 1
ATOM 549 C C . PRO A 1 67 ? -7.094 -5.817 6.174 1.00 92.62 67 PRO A C 1
ATOM 551 O O . PRO A 1 67 ? -7.684 -5.412 7.179 1.00 92.62 67 PRO A O 1
ATOM 554 N N . GLY A 1 68 ? -5.805 -5.538 5.950 1.00 90.56 68 GLY A N 1
ATOM 555 C CA . GLY A 1 68 ? -4.989 -4.763 6.884 1.00 90.56 68 GLY A CA 1
ATOM 556 C C . GLY A 1 68 ? -5.437 -3.309 7.018 1.00 90.56 68 GLY A C 1
ATOM 557 O O . GLY A 1 68 ? -5.489 -2.775 8.130 1.00 90.56 68 GLY A O 1
ATOM 558 N N . LEU A 1 69 ? -5.827 -2.678 5.908 1.00 90.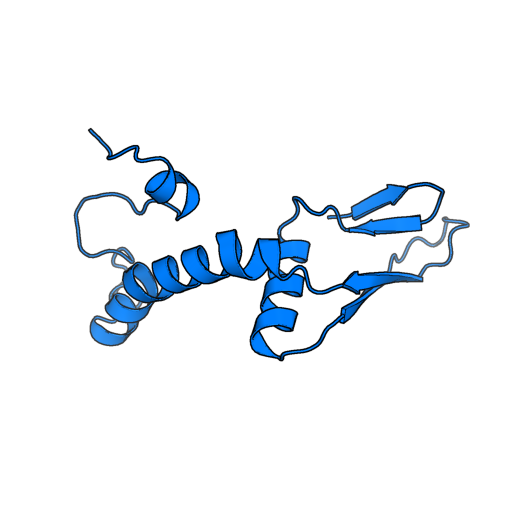56 69 LEU A N 1
ATOM 559 C CA . LEU A 1 69 ? -6.374 -1.320 5.905 1.00 90.56 69 LEU A CA 1
ATOM 560 C C . LEU A 1 69 ? -7.727 -1.252 6.623 1.00 90.56 69 LEU A C 1
ATOM 562 O O . LEU A 1 69 ? -7.947 -0.335 7.414 1.00 90.56 69 LEU A O 1
ATOM 566 N N . LEU A 1 70 ? -8.611 -2.231 6.409 1.00 91.38 70 LEU A N 1
ATOM 567 C CA . LEU A 1 70 ? -9.900 -2.320 7.104 1.00 91.38 70 LEU A CA 1
ATOM 568 C C . LEU A 1 70 ? -9.724 -2.569 8.606 1.00 91.38 70 LEU A C 1
ATOM 570 O O . LEU A 1 70 ? -10.419 -1.955 9.420 1.00 91.38 70 LEU A O 1
ATOM 574 N N . TYR A 1 71 ? -8.770 -3.418 8.993 1.00 89.25 71 TYR A N 1
ATOM 575 C CA . TYR A 1 71 ? -8.422 -3.635 10.396 1.00 89.25 71 TYR A CA 1
ATOM 576 C C . TYR A 1 71 ? -7.949 -2.335 11.057 1.00 89.25 71 TYR A C 1
ATOM 578 O O . TYR A 1 71 ? -8.465 -1.948 12.106 1.00 89.25 71 TYR A O 1
ATOM 586 N N . PHE A 1 72 ? -7.026 -1.610 10.419 1.00 88.50 72 PHE A N 1
ATOM 587 C CA . PHE A 1 72 ? -6.566 -0.316 10.922 1.00 88.50 72 PHE A CA 1
ATOM 588 C C . PHE A 1 72 ? -7.707 0.709 10.988 1.00 88.50 72 PHE A C 1
ATOM 590 O O . PHE A 1 72 ? -7.871 1.402 11.992 1.00 88.50 72 PHE A O 1
ATOM 597 N N . TYR A 1 73 ? -8.548 0.783 9.957 1.00 88.12 73 TYR A N 1
ATOM 598 C CA . TYR A 1 73 ? -9.684 1.697 9.942 1.00 88.12 73 TYR A CA 1
ATOM 599 C C . TYR A 1 73 ? -10.642 1.429 11.112 1.00 88.12 73 TYR A C 1
ATOM 601 O O . TYR A 1 73 ? -10.974 2.336 11.874 1.00 88.12 73 TYR A O 1
ATOM 609 N N . THR A 1 74 ? -11.042 0.175 11.302 1.00 87.75 74 THR A N 1
ATOM 610 C CA . THR A 1 74 ? -12.029 -0.209 12.321 1.00 87.75 74 THR A CA 1
ATOM 611 C C . THR A 1 74 ? -11.486 -0.128 13.746 1.00 87.75 74 THR A C 1
ATOM 613 O O . THR A 1 74 ? -12.212 0.302 14.639 1.00 87.75 74 THR A O 1
ATOM 616 N N . ARG A 1 75 ? -10.221 -0.504 13.978 1.00 84.00 75 ARG A N 1
ATOM 617 C CA . ARG A 1 75 ? -9.627 -0.554 15.328 1.00 84.00 75 ARG A CA 1
ATOM 618 C C . ARG A 1 75 ? -8.926 0.724 15.763 1.00 84.00 75 ARG A C 1
ATOM 620 O O . ARG A 1 75 ? -8.766 0.942 16.958 1.00 84.00 75 ARG A O 1
ATOM 627 N N . ALA A 1 76 ? -8.481 1.534 14.813 1.00 82.75 76 ALA A N 1
ATOM 628 C CA . ALA A 1 76 ? -7.632 2.688 15.073 1.00 82.75 76 ALA A CA 1
ATOM 629 C C . ALA A 1 76 ? -8.365 3.990 14.709 1.00 82.75 76 ALA A C 1
ATOM 631 O O . ALA A 1 76 ? -8.520 4.887 15.537 1.00 82.75 76 ALA A O 1
ATOM 632 N N . VAL A 1 77 ? -8.883 4.077 13.480 1.00 86.06 77 VAL A N 1
ATOM 633 C CA . VAL A 1 77 ? -9.476 5.318 12.953 1.00 86.06 77 VAL A CA 1
ATOM 634 C C . VAL A 1 77 ? -10.875 5.574 13.517 1.00 86.06 77 VAL A C 1
ATOM 636 O O . VAL A 1 77 ? -11.146 6.678 13.984 1.00 86.06 77 VAL A O 1
ATOM 639 N N . VAL A 1 78 ? -11.765 4.575 13.508 1.00 87.19 78 VAL A N 1
ATOM 640 C CA . VAL A 1 78 ? -13.148 4.725 13.999 1.00 87.19 78 VAL A CA 1
ATOM 641 C C . VAL A 1 78 ? -13.192 5.149 15.476 1.00 87.19 78 VAL A C 1
ATOM 643 O O . VAL A 1 78 ? -13.873 6.137 15.776 1.00 87.19 78 VAL A O 1
ATOM 646 N N . PRO A 1 79 ? -12.448 4.511 16.406 1.00 83.56 79 PRO A N 1
ATOM 647 C CA . PRO A 1 79 ? -12.398 4.967 17.791 1.00 83.56 79 PRO A CA 1
ATOM 648 C C . PRO A 1 79 ? -11.870 6.393 17.920 1.00 83.56 79 PRO A C 1
ATOM 650 O O . PRO A 1 79 ? -12.418 7.171 18.701 1.00 83.56 79 PRO A O 1
ATOM 653 N N . GLU A 1 80 ? -10.855 6.780 17.144 1.00 81.38 80 GLU A N 1
ATOM 654 C CA . GLU A 1 80 ? -10.310 8.137 17.203 1.00 81.38 80 GLU A CA 1
ATOM 655 C C . GLU A 1 80 ? -11.300 9.193 16.692 1.00 81.38 80 GLU A C 1
ATOM 657 O O . GLU A 1 80 ? -11.430 10.253 17.306 1.00 81.38 80 GLU A O 1
ATOM 662 N N . ILE A 1 81 ? -12.063 8.908 15.631 1.00 84.75 81 ILE A N 1
ATOM 663 C CA . ILE A 1 81 ? -13.110 9.817 15.133 1.00 84.75 81 ILE A CA 1
ATOM 664 C C . ILE A 1 81 ? -14.154 10.096 16.224 1.00 84.75 81 ILE A C 1
ATOM 666 O O . ILE A 1 81 ? -14.556 11.247 16.419 1.00 84.75 81 ILE A O 1
ATOM 670 N N . LEU A 1 82 ? -14.570 9.057 16.951 1.00 83.25 82 LEU A N 1
ATOM 671 C CA . LEU A 1 82 ? -15.605 9.153 17.982 1.00 83.25 82 LEU A CA 1
ATOM 672 C C . LEU A 1 82 ? -15.088 9.773 19.286 1.00 83.25 82 LEU A C 1
ATOM 674 O O . LEU A 1 82 ? -15.809 10.514 19.952 1.00 83.25 82 LEU A O 1
ATOM 678 N N . THR A 1 83 ? -13.847 9.472 19.666 1.00 79.06 83 THR A N 1
ATOM 679 C CA . THR A 1 83 ? -13.335 9.781 21.010 1.00 79.06 83 THR A CA 1
ATOM 680 C C . THR A 1 83 ? -12.338 10.939 21.050 1.00 79.06 83 THR A C 1
ATOM 682 O O . THR A 1 83 ? -12.157 11.536 22.115 1.00 79.06 83 THR A O 1
ATOM 685 N N . LYS A 1 84 ? -11.724 11.297 19.910 1.00 77.44 84 LYS A N 1
ATOM 686 C CA . LYS A 1 84 ? -10.673 12.324 19.773 1.00 77.44 84 LYS A CA 1
ATOM 687 C C . LYS A 1 84 ? -9.552 12.163 20.811 1.00 77.44 84 LYS A C 1
ATOM 689 O O . LYS A 1 84 ? -9.077 13.154 21.375 1.00 77.44 84 LYS A O 1
ATOM 694 N N . ARG A 1 85 ? -9.191 10.920 21.139 1.00 69.44 85 ARG A N 1
ATOM 695 C CA . ARG A 1 85 ? -8.258 10.575 22.221 1.00 69.44 85 ARG A CA 1
ATOM 696 C C . ARG A 1 85 ? -6.845 11.026 21.893 1.00 69.44 85 ARG A C 1
ATOM 698 O O . ARG A 1 85 ? -6.211 11.643 22.745 1.00 69.44 85 ARG A O 1
ATOM 705 N N . VAL A 1 86 ? -6.393 10.832 20.660 1.00 68.31 86 VAL A N 1
ATOM 706 C CA . VAL A 1 86 ? -5.062 11.256 20.202 1.00 68.31 86 VAL A CA 1
ATOM 707 C C . VAL A 1 86 ? -4.923 12.774 20.297 1.00 68.31 86 VAL A C 1
ATOM 709 O O . VAL A 1 86 ? -3.913 13.277 20.783 1.00 68.31 86 VAL A O 1
ATOM 712 N N . LYS A 1 87 ? -5.976 13.528 19.950 1.00 65.38 87 LYS A N 1
ATOM 713 C CA . LYS A 1 87 ? -6.005 14.997 20.128 1.00 65.38 87 LYS A CA 1
ATOM 714 C C . LYS A 1 87 ? -5.973 15.449 21.592 1.00 65.38 87 LYS A C 1
ATOM 716 O O . LYS A 1 87 ? -5.702 16.615 21.859 1.00 65.38 87 LYS A O 1
ATOM 721 N N . ARG A 1 88 ? -6.261 14.545 22.529 1.00 65.75 88 ARG A N 1
ATOM 722 C CA . ARG A 1 88 ? -6.178 14.754 23.982 1.00 65.75 88 ARG A CA 1
ATOM 723 C C . ARG A 1 88 ? -4.913 14.131 24.588 1.00 65.75 88 ARG A C 1
ATOM 725 O O . ARG A 1 88 ? -4.863 13.970 25.800 1.00 65.75 88 ARG A O 1
ATOM 732 N N . PHE A 1 89 ? -3.917 13.794 23.761 1.00 63.75 89 PHE A N 1
ATOM 733 C CA . PHE A 1 89 ? -2.664 13.128 24.146 1.00 63.75 89 PHE A CA 1
ATOM 734 C C . PHE A 1 89 ? -2.829 11.715 24.735 1.00 63.75 89 PHE A C 1
ATOM 736 O O . PHE A 1 89 ? -1.929 11.213 25.404 1.00 63.75 89 PHE A O 1
ATOM 743 N N . ASN A 1 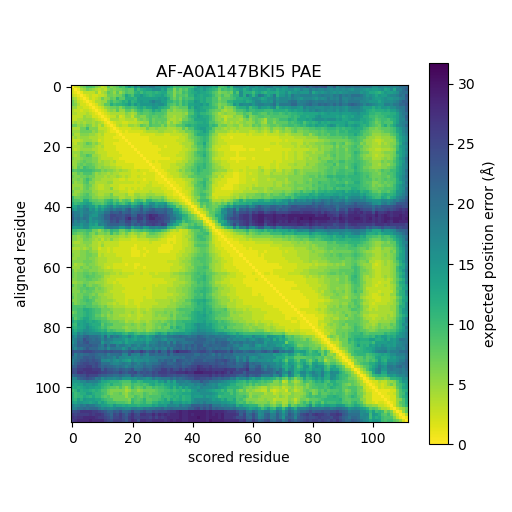90 ? -3.949 11.040 24.458 1.00 63.28 90 ASN A N 1
ATOM 744 C CA . ASN A 1 90 ? -4.165 9.648 24.851 1.00 63.28 90 AS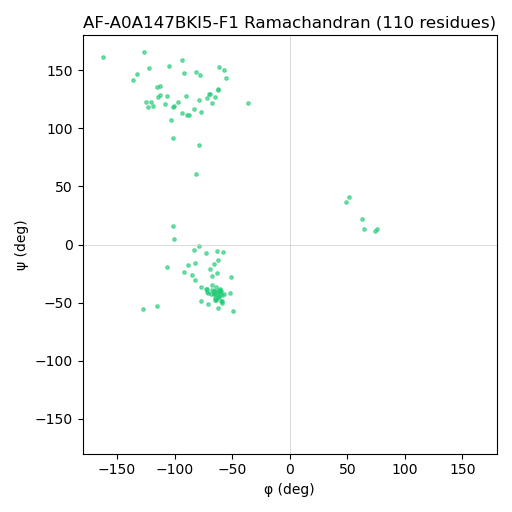N A CA 1
ATOM 745 C C . ASN A 1 90 ? -3.758 8.672 23.737 1.00 63.28 90 ASN A C 1
ATOM 747 O O . ASN A 1 90 ? -3.697 9.032 22.559 1.00 63.28 90 ASN A O 1
ATOM 751 N N . LYS A 1 91 ? -3.502 7.412 24.118 1.00 64.81 91 LYS A N 1
ATOM 752 C CA . LYS A 1 91 ? -3.214 6.318 23.180 1.00 64.81 91 LYS A CA 1
ATOM 753 C C . LYS A 1 91 ? -4.364 6.142 22.179 1.00 64.81 91 LYS A C 1
ATOM 755 O O . LYS A 1 91 ? -5.528 6.389 22.491 1.00 64.81 91 LYS A O 1
ATOM 760 N N . LEU A 1 92 ? -4.012 5.671 20.985 1.00 62.09 92 LEU A N 1
ATOM 761 C CA . LEU A 1 92 ? -4.926 5.504 19.851 1.00 62.09 92 LEU A CA 1
ATOM 762 C C . LEU A 1 92 ? -5.912 4.324 20.031 1.00 62.09 92 LEU A C 1
ATOM 764 O O . LEU A 1 92 ? -6.851 4.181 19.256 1.00 62.09 92 LEU A O 1
ATOM 768 N N . TYR A 1 93 ? -5.737 3.513 21.079 1.00 62.56 93 TYR A N 1
ATOM 769 C CA . TYR A 1 93 ? -6.463 2.260 21.321 1.00 62.56 93 TYR A CA 1
ATOM 770 C C . TYR A 1 93 ? -7.182 2.295 22.671 1.00 62.56 93 TYR A C 1
ATOM 772 O O . TYR A 1 93 ? -6.785 3.035 23.575 1.00 62.56 93 TYR A O 1
ATOM 780 N N . SER A 1 94 ? -8.289 1.557 22.778 1.00 52.78 94 SER A N 1
ATOM 781 C CA . SER A 1 94 ? -9.183 1.614 23.938 1.00 52.78 94 SER A CA 1
ATOM 782 C C . SER A 1 94 ? -8.784 0.732 25.106 1.00 52.78 94 SER A C 1
ATOM 784 O O . SER A 1 94 ? -9.146 1.071 26.230 1.00 52.78 94 SER A O 1
ATOM 786 N N . ASP A 1 95 ? -8.062 -0.347 24.829 1.00 54.78 95 ASP A N 1
ATOM 787 C CA . ASP A 1 95 ? -7.748 -1.387 25.797 1.00 54.78 95 ASP A CA 1
ATOM 788 C C . ASP A 1 95 ? -6.280 -1.246 26.226 1.00 54.78 95 ASP A C 1
ATOM 790 O O . ASP A 1 95 ? -5.452 -0.750 25.460 1.00 54.78 95 ASP A O 1
ATOM 794 N N . ASP A 1 96 ? -5.936 -1.697 27.435 1.00 52.09 96 ASP A N 1
ATOM 795 C CA . ASP A 1 96 ? -4.548 -1.720 27.934 1.00 52.09 96 ASP A CA 1
ATOM 796 C C . ASP A 1 96 ? -3.618 -2.635 27.107 1.00 52.09 96 ASP A C 1
ATOM 798 O O . ASP A 1 96 ? -2.403 -2.644 27.310 1.00 52.09 96 ASP A O 1
ATOM 802 N N . ALA A 1 97 ? -4.177 -3.373 26.142 1.00 60.12 97 ALA A N 1
ATOM 803 C CA . ALA A 1 97 ? -3.440 -4.130 25.147 1.00 60.12 97 ALA A CA 1
ATOM 804 C C . ALA A 1 97 ? -2.783 -3.192 24.117 1.00 60.12 97 ALA A C 1
ATOM 806 O O . ALA A 1 97 ? -3.426 -2.353 23.482 1.00 60.12 97 ALA A O 1
ATOM 807 N N . GLU A 1 98 ? -1.474 -3.350 23.941 1.00 67.25 98 GLU A N 1
ATOM 808 C CA . GLU A 1 98 ? -0.699 -2.673 22.907 1.00 67.25 98 GLU A CA 1
ATOM 809 C C . GLU A 1 98 ? -1.288 -2.947 21.515 1.00 67.25 98 GLU A C 1
ATOM 811 O O . GLU A 1 98 ? -1.785 -4.039 21.230 1.00 67.25 98 GLU A O 1
ATOM 816 N N . TYR A 1 99 ? -1.259 -1.952 20.626 1.00 68.56 99 TYR A N 1
ATOM 817 C CA . TYR A 1 99 ? -1.752 -2.174 19.274 1.00 68.56 99 TYR A CA 1
ATOM 818 C C . TYR A 1 99 ? -0.877 -3.140 18.511 1.00 68.56 99 TYR A C 1
ATOM 820 O O . TYR A 1 99 ? 0.299 -2.885 18.251 1.00 68.56 99 TYR A O 1
ATOM 828 N N . LEU A 1 100 ? -1.520 -4.208 18.068 1.00 74.88 100 LEU A N 1
ATOM 829 C CA . LEU A 1 100 ? -0.931 -5.184 17.182 1.00 74.88 100 LEU A CA 1
ATOM 830 C C . LEU A 1 100 ? -1.202 -4.767 15.745 1.00 74.88 100 LEU A C 1
ATOM 832 O O . LEU A 1 100 ? -2.348 -4.525 15.353 1.00 74.88 100 LEU A O 1
ATOM 836 N N . SER A 1 101 ? -0.134 -4.713 14.954 1.00 75.81 101 SER A N 1
ATOM 837 C CA . SER A 1 101 ? -0.255 -4.567 13.511 1.00 75.81 101 SER A CA 1
ATOM 838 C C . SER A 1 101 ? -1.015 -5.760 12.927 1.00 75.81 101 SER A C 1
ATOM 840 O O . SER A 1 101 ? -0.988 -6.867 13.471 1.00 75.81 101 SER A O 1
ATOM 842 N N . TYR A 1 102 ? -1.692 -5.541 11.798 1.00 80.06 102 TYR A N 1
ATOM 843 C CA . TYR A 1 102 ? -2.483 -6.584 11.147 1.00 80.06 102 TYR A CA 1
ATOM 844 C C . TYR A 1 102 ? -1.710 -7.899 10.908 1.00 80.06 102 TYR A C 1
ATOM 846 O O . TYR A 1 102 ? -2.270 -8.946 11.218 1.00 80.06 102 TYR A O 1
ATOM 854 N N . PRO A 1 103 ? -0.433 -7.899 10.467 1.00 79.94 103 PRO A N 1
ATOM 855 C CA . PRO A 1 103 ? 0.323 -9.143 10.306 1.00 79.94 103 PRO A CA 1
ATOM 856 C C . PRO A 1 103 ? 0.495 -9.928 11.612 1.00 79.94 103 PRO A C 1
ATOM 858 O O . PRO A 1 103 ? 0.389 -11.150 11.612 1.00 79.94 103 PRO A O 1
ATOM 861 N N . VAL A 1 104 ? 0.720 -9.236 12.734 1.00 78.25 104 VAL A N 1
ATOM 862 C CA . VAL A 1 104 ? 0.869 -9.866 14.058 1.00 78.25 104 VAL A CA 1
ATOM 863 C C . VAL A 1 104 ? -0.474 -10.411 14.545 1.00 78.25 104 VAL A C 1
ATOM 865 O O . VAL A 1 104 ? -0.548 -11.530 15.044 1.00 78.25 104 VAL A O 1
ATOM 868 N N . TYR A 1 105 ? -1.552 -9.652 14.334 1.00 77.56 105 TYR A N 1
ATOM 869 C CA . TYR A 1 105 ? -2.912 -10.095 14.634 1.00 77.56 105 TYR A CA 1
ATOM 870 C C . TYR A 1 105 ? -3.310 -11.335 13.813 1.00 77.56 105 TYR A C 1
ATOM 872 O O . TYR A 1 105 ? -3.836 -12.301 14.365 1.00 77.56 105 TYR A O 1
ATOM 880 N N . ALA A 1 106 ? -3.018 -11.340 12.511 1.00 77.06 106 ALA A N 1
ATOM 881 C CA . ALA A 1 106 ? -3.342 -12.436 11.601 1.00 77.06 106 ALA A CA 1
ATOM 882 C C . ALA A 1 106 ? -2.550 -13.724 11.901 1.00 77.06 106 ALA A C 1
ATOM 884 O O . ALA A 1 106 ? -3.049 -14.816 11.644 1.00 77.06 106 ALA A O 1
ATOM 885 N N . MET A 1 107 ? -1.350 -13.613 12.483 1.00 75.25 107 MET A N 1
ATOM 886 C CA . MET A 1 107 ? -0.534 -14.756 12.916 1.00 75.25 107 MET A CA 1
ATOM 887 C C . MET A 1 107 ? -0.974 -15.375 14.257 1.00 75.25 107 MET A C 1
ATOM 889 O O . MET A 1 107 ? -0.393 -16.369 14.685 1.00 75.25 107 MET A O 1
ATOM 893 N N . GLY A 1 108 ? -2.004 -14.836 14.919 1.00 61.78 108 GLY A N 1
ATOM 894 C CA . GLY A 1 108 ? -2.598 -15.451 16.111 1.00 61.78 108 GLY A CA 1
ATOM 895 C C . GLY A 1 108 ? -1.768 -15.343 17.394 1.00 61.78 108 GLY A C 1
ATOM 896 O O . GLY A 1 108 ? -2.103 -15.989 18.386 1.00 61.78 108 GLY A O 1
ATOM 897 N N . THR A 1 109 ? -0.717 -14.521 17.429 1.00 52.25 109 THR A N 1
ATOM 898 C CA . THR A 1 109 ? 0.002 -14.221 18.674 1.00 52.25 109 THR A CA 1
ATOM 899 C C . THR A 1 109 ? -0.797 -13.200 19.477 1.00 52.25 109 THR A C 1
ATOM 901 O O . THR A 1 109 ? -0.594 -11.992 19.357 1.00 52.25 109 THR A O 1
ATOM 904 N N . LEU A 1 110 ? -1.753 -13.689 20.267 1.00 44.75 110 LEU A N 1
ATOM 905 C CA . LEU A 1 110 ? -2.312 -12.908 21.366 1.00 44.75 110 LEU A CA 1
ATOM 906 C C . LEU A 1 110 ? -1.178 -12.609 22.364 1.00 44.75 110 LEU A C 1
ATOM 908 O O . LEU A 1 110 ? -0.420 -13.529 22.686 1.00 44.75 110 LEU A O 1
ATOM 912 N N . PRO A 1 111 ? -1.025 -11.363 22.844 1.00 43.62 111 PRO A N 1
ATOM 913 C CA . PRO A 1 111 ? -0.086 -11.069 23.914 1.00 43.62 111 PRO A CA 1
ATOM 914 C C . PRO A 1 111 ? -0.534 -11.842 25.157 1.00 43.62 111 PRO A C 1
ATOM 916 O O . PRO A 1 111 ? -1.725 -11.854 25.476 1.00 43.62 111 PRO A O 1
ATOM 919 N N . SER A 1 112 ? 0.420 -12.518 25.796 1.00 37.53 112 SER A N 1
ATOM 920 C CA . SER A 1 112 ? 0.268 -13.197 27.088 1.00 37.53 112 SER A CA 1
ATOM 921 C C . SER A 1 112 ? -0.133 -12.240 28.201 1.00 37.53 112 SER A C 1
ATOM 923 O O . SER A 1 112 ? 0.503 -11.160 28.249 1.00 37.53 112 SER A O 1
#

Organism: Ixodes ricinus (NCBI:txid34613)

InterPro domains:
  IPR011335 Restriction endonuclease type II-like [SSF52980] (14-66)
  IPR011604 PD-(D/E)XK endonuclease-like domain superfamily [G3DSA:3.90.320.10] (2-96)
  IPR051703 NF-kappa-B Signaling Regulator [PTHR46609] (6-84)